Protein AF-A0A1W9QJA3-F1 (afdb_monomer)

pLDDT: mean 80.57, std 12.19, range [35.53, 89.81]

Mean predicted aligned error: 6.23 Å

Nearest PDB structures (foldseek):
  2fvf-assembly1_A  TM=8.365E-01  e=4.710E-03  Spinacia oleracea
  2xz1-assembly1_D  TM=8.326E-01  e=4.703E-02  Spinacia oleracea
  2md9-assembly1_A  TM=8.297E-01  e=9.322E-02  Brevibacillus parabrevis
  2l22-assembly1_A  TM=7.612E-01  e=6.831E-02  Pseudomonas fluorescens
  8sms-assembly1_C  TM=8.191E-01  e=1.272E-01  Atlantibacter hermannii NBRC 105704

Secondary structure (DSSP, 8-state):
-------HHHHHHHHHHHHTT--SPPPTTSBTTTTT--HHHHHHHHHHHHHHHT--GGGS---TT-BHHHHHHHHHHHH---

Structure (mmCIF, N/CA/C/O backbone):
data_AF-A0A1W9QJA3-F1
#
_entry.id   AF-A0A1W9QJA3-F1
#
loop_
_atom_site.group_PDB
_atom_site.id
_atom_site.type_symbol
_atom_site.label_atom_id
_atom_site.label_alt_id
_atom_site.label_comp_id
_atom_site.label_asym_id
_atom_site.label_entity_id
_atom_site.label_seq_id
_atom_site.pdbx_PDB_ins_code
_atom_site.Cartn_x
_atom_site.Cartn_y
_atom_site.Cartn_z
_atom_site.occupancy
_atom_site.B_iso_or_equiv
_atom_site.auth_seq_id
_atom_site.auth_comp_id
_atom_site.auth_asym_id
_atom_site.auth_atom_id
_atom_site.pdbx_PDB_model_num
ATOM 1 N N . MET A 1 1 ? -29.731 -3.945 -4.596 1.00 35.53 1 MET A N 1
ATOM 2 C CA . MET A 1 1 ? -28.473 -3.900 -5.366 1.00 35.53 1 MET A CA 1
ATOM 3 C C . MET A 1 1 ? -27.434 -4.442 -4.415 1.00 35.53 1 MET A C 1
ATOM 5 O O . MET A 1 1 ? -27.296 -3.873 -3.346 1.00 35.53 1 MET A O 1
ATOM 9 N N . VAL A 1 2 ? -26.889 -5.627 -4.681 1.00 39.81 2 VAL A N 1
ATOM 10 C CA . VAL A 1 2 ? -25.887 -6.215 -3.785 1.00 39.81 2 VAL A CA 1
ATOM 11 C C . VAL A 1 2 ? -24.609 -5.441 -4.077 1.00 39.81 2 VAL A C 1
ATOM 13 O O . VAL A 1 2 ? -24.031 -5.627 -5.144 1.00 39.81 2 VAL A O 1
ATOM 16 N N . GLU A 1 3 ? -24.264 -4.481 -3.221 1.00 40.66 3 GLU A N 1
ATOM 17 C CA . GLU A 1 3 ? -22.933 -3.878 -3.223 1.00 40.66 3 GLU A CA 1
ATOM 18 C C . GLU A 1 3 ? -21.961 -5.041 -3.047 1.00 40.66 3 GLU A C 1
ATOM 20 O O . GLU A 1 3 ? -21.925 -5.686 -2.000 1.00 40.66 3 GLU A O 1
ATOM 25 N N . ALA A 1 4 ? -21.289 -5.416 -4.135 1.00 45.44 4 ALA A N 1
ATOM 26 C CA . ALA A 1 4 ? -20.201 -6.365 -4.062 1.00 45.44 4 ALA A CA 1
ATOM 27 C C . ALA A 1 4 ? -19.176 -5.719 -3.134 1.00 45.44 4 ALA A C 1
ATOM 29 O O . ALA A 1 4 ? -18.583 -4.707 -3.499 1.00 45.44 4 ALA A O 1
ATOM 30 N N . ILE A 1 5 ? -19.053 -6.251 -1.919 1.00 49.69 5 ILE A N 1
ATOM 31 C CA . ILE A 1 5 ? -17.993 -5.880 -0.991 1.00 49.69 5 ILE A CA 1
ATOM 32 C C . ILE A 1 5 ? -16.710 -6.224 -1.743 1.00 49.69 5 ILE A C 1
ATOM 34 O O . ILE A 1 5 ? -16.376 -7.403 -1.879 1.00 49.69 5 ILE A O 1
ATOM 38 N N . LYS A 1 6 ? -16.067 -5.222 -2.348 1.00 60.59 6 LYS A N 1
ATOM 39 C CA . LYS A 1 6 ? -14.739 -5.421 -2.913 1.00 60.59 6 LYS A CA 1
ATOM 40 C C . LYS A 1 6 ? -13.843 -5.816 -1.737 1.00 60.59 6 LYS A C 1
ATOM 42 O O . LYS A 1 6 ? -13.930 -5.177 -0.687 1.00 60.59 6 LYS A O 1
ATOM 47 N N . PRO A 1 7 ? -13.064 -6.901 -1.845 1.00 75.81 7 PRO A N 1
ATOM 48 C CA . PRO A 1 7 ? -12.112 -7.229 -0.800 1.00 75.81 7 PRO A CA 1
ATOM 49 C C . PRO A 1 7 ? -11.110 -6.073 -0.689 1.00 75.81 7 PRO A C 1
ATOM 51 O O . PRO A 1 7 ? -10.707 -5.516 -1.708 1.00 75.81 7 PRO A O 1
ATOM 54 N N . LEU A 1 8 ? -10.721 -5.711 0.538 1.00 81.88 8 LEU A N 1
ATOM 55 C CA . LEU A 1 8 ? -9.758 -4.636 0.815 1.00 81.88 8 LEU A CA 1
ATOM 56 C C . LEU A 1 8 ? -8.499 -4.762 -0.058 1.00 81.88 8 LEU A C 1
ATOM 58 O O . LEU A 1 8 ? -7.974 -3.770 -0.550 1.00 81.88 8 LEU A O 1
ATOM 62 N N . GLU A 1 9 ? -8.059 -5.998 -0.293 1.00 82.44 9 GLU A N 1
ATOM 63 C CA . GLU A 1 9 ? -6.937 -6.318 -1.172 1.00 82.44 9 GLU A CA 1
ATOM 64 C C . GLU A 1 9 ? -7.115 -5.795 -2.604 1.00 82.44 9 GLU A C 1
ATOM 66 O O . GLU A 1 9 ? -6.169 -5.236 -3.155 1.00 82.44 9 GLU A O 1
ATOM 71 N N . ASP A 1 10 ? -8.306 -5.925 -3.202 1.00 83.75 10 ASP A N 1
ATOM 72 C CA . ASP A 1 10 ? -8.585 -5.383 -4.538 1.00 83.75 10 ASP A CA 1
ATOM 73 C C . ASP A 1 10 ? -8.511 -3.851 -4.520 1.00 83.75 10 ASP A C 1
ATOM 75 O O . ASP A 1 10 ? -7.923 -3.263 -5.423 1.00 83.75 10 ASP A O 1
ATOM 79 N N . GLU A 1 11 ? -9.035 -3.193 -3.479 1.00 86.50 11 GLU A N 1
ATOM 80 C CA . GLU A 1 11 ? -8.984 -1.728 -3.377 1.00 86.50 11 GLU A CA 1
ATOM 81 C C . GLU A 1 11 ? -7.554 -1.204 -3.214 1.00 86.50 11 GLU A C 1
ATOM 83 O O . GLU A 1 11 ? -7.166 -0.247 -3.885 1.00 86.50 11 GLU A O 1
ATOM 88 N N . VAL A 1 12 ? -6.748 -1.848 -2.366 1.00 87.00 12 VAL A N 1
ATOM 89 C CA . VAL A 1 12 ? -5.334 -1.496 -2.177 1.00 87.00 12 VAL A CA 1
ATOM 90 C C . VAL A 1 12 ? -4.554 -1.722 -3.472 1.00 87.00 12 VAL A C 1
ATOM 92 O O . VAL A 1 12 ? -3.804 -0.841 -3.896 1.00 87.00 12 VAL A O 1
ATOM 95 N N . CYS A 1 13 ? -4.763 -2.856 -4.148 1.00 86.94 13 CYS A N 1
ATOM 96 C CA . CYS A 1 13 ? -4.121 -3.144 -5.431 1.00 86.94 13 CYS A CA 1
ATOM 97 C C . CYS A 1 13 ? -4.532 -2.140 -6.518 1.00 86.94 13 CYS A C 1
ATOM 99 O O . CYS A 1 13 ? -3.672 -1.649 -7.250 1.00 86.94 13 CYS A O 1
ATOM 101 N N . GLU A 1 14 ? -5.820 -1.795 -6.620 1.00 8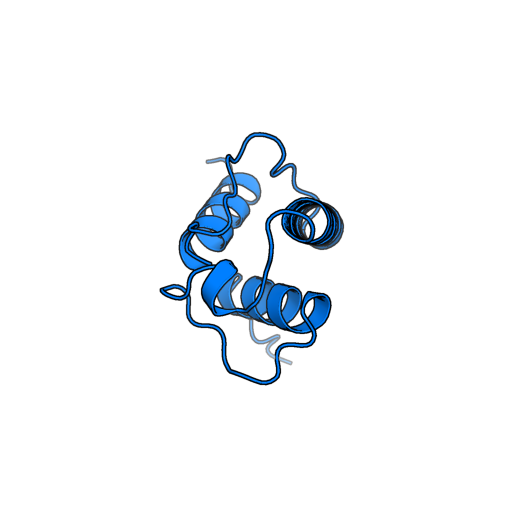6.88 14 GLU A N 1
ATOM 102 C CA . GLU A 1 14 ? -6.313 -0.779 -7.558 1.00 86.88 14 GLU A CA 1
ATOM 103 C C . GLU A 1 14 ? -5.706 0.598 -7.264 1.00 86.88 14 GLU A C 1
ATOM 105 O O . GLU A 1 14 ? -5.329 1.311 -8.199 1.00 86.88 14 GLU A O 1
ATOM 110 N N . LEU A 1 15 ? -5.565 0.973 -5.987 1.00 88.19 15 LEU A N 1
ATOM 111 C CA . LEU A 1 15 ? -4.958 2.245 -5.610 1.00 88.19 15 LEU A CA 1
ATOM 112 C C . LEU A 1 15 ? -3.473 2.277 -5.976 1.00 88.19 15 LEU A C 1
ATOM 114 O O . LEU A 1 15 ? -3.041 3.206 -6.653 1.00 88.19 15 LEU A O 1
ATOM 118 N N . ILE A 1 16 ? -2.706 1.243 -5.621 1.00 86.56 16 ILE A N 1
ATOM 119 C CA . ILE A 1 16 ? -1.284 1.145 -5.984 1.00 86.56 16 ILE A CA 1
ATOM 120 C C . ILE A 1 16 ? -1.125 1.216 -7.505 1.00 86.56 16 ILE A C 1
ATOM 122 O O . ILE A 1 16 ? -0.307 1.989 -8.008 1.00 86.56 16 ILE A O 1
ATOM 126 N N . ALA A 1 17 ? -1.947 0.471 -8.249 1.00 87.50 17 ALA A N 1
ATOM 127 C CA . ALA A 1 17 ? -1.909 0.488 -9.704 1.00 87.50 17 ALA A CA 1
ATOM 128 C C . ALA A 1 17 ? -2.212 1.881 -10.273 1.00 87.50 17 ALA A C 1
ATOM 130 O O . ALA A 1 17 ? -1.558 2.328 -11.216 1.00 87.50 17 ALA A O 1
ATOM 131 N N . ARG A 1 18 ? -3.163 2.604 -9.673 1.00 86.38 18 ARG A N 1
ATOM 132 C CA . ARG A 1 18 ? -3.525 3.963 -10.077 1.00 86.38 18 ARG A CA 1
ATOM 133 C C . ARG A 1 18 ? -2.411 4.970 -9.803 1.00 86.38 18 ARG A C 1
ATOM 135 O O . ARG A 1 18 ? -2.101 5.755 -10.696 1.00 86.38 18 ARG A O 1
ATOM 142 N N . VAL A 1 19 ? -1.824 4.952 -8.607 1.00 84.25 19 VAL A N 1
ATOM 143 C CA . VAL A 1 19 ? -0.761 5.891 -8.211 1.00 84.25 19 VAL A CA 1
ATOM 144 C C . VAL A 1 19 ? 0.497 5.657 -9.056 1.00 84.25 19 VAL A C 1
ATOM 146 O O . VAL A 1 19 ? 1.146 6.610 -9.478 1.00 84.25 19 VAL A O 1
ATOM 149 N N . MET A 1 20 ? 0.808 4.398 -9.379 1.00 81.81 20 MET A N 1
ATOM 150 C CA . MET A 1 20 ? 1.993 4.034 -10.168 1.00 81.81 20 MET A CA 1
ATOM 151 C C . MET A 1 20 ? 1.768 4.030 -11.684 1.00 81.81 20 MET A C 1
ATOM 15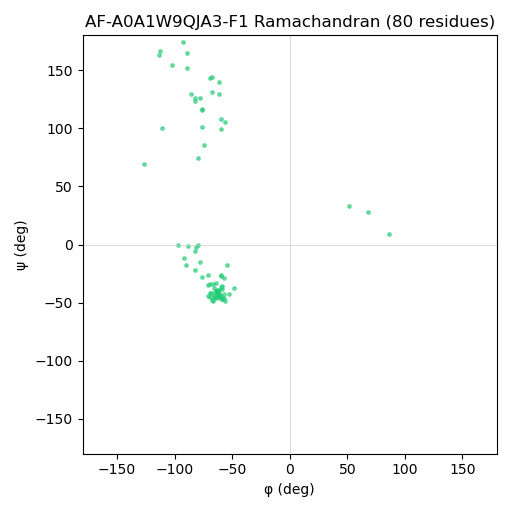3 O O . MET A 1 20 ? 2.695 3.731 -12.435 1.00 81.81 20 MET A O 1
ATOM 157 N N . HIS A 1 21 ? 0.551 4.319 -12.162 1.00 81.25 21 HIS A N 1
ATOM 158 C CA . HIS A 1 21 ? 0.168 4.112 -13.565 1.00 81.25 21 HIS A CA 1
ATOM 159 C C . HIS A 1 21 ? 0.483 2.686 -14.071 1.00 81.25 21 HIS A C 1
ATOM 161 O O . HIS A 1 21 ? 0.826 2.474 -15.238 1.00 81.25 21 HIS A O 1
ATOM 167 N N . TYR A 1 22 ? 0.380 1.695 -13.186 1.00 81.12 22 TYR A N 1
ATOM 168 C CA . TYR A 1 22 ? 0.637 0.300 -13.505 1.00 81.12 22 TYR A CA 1
ATOM 169 C C . TYR A 1 22 ? -0.567 -0.293 -14.244 1.00 81.12 22 TYR A C 1
ATOM 171 O O . TYR A 1 22 ? -1.703 -0.224 -13.783 1.00 81.12 22 TYR A O 1
ATOM 179 N N . HIS A 1 23 ? -0.321 -0.882 -15.415 1.00 71.44 23 HIS A N 1
ATOM 180 C CA . HIS A 1 23 ? -1.368 -1.433 -16.285 1.00 71.44 23 HIS A CA 1
ATOM 181 C C . HIS A 1 23 ? -1.583 -2.949 -16.119 1.00 71.44 23 HIS A C 1
ATOM 183 O O . HIS A 1 23 ? -2.411 -3.529 -16.824 1.00 71.44 23 HIS A O 1
ATOM 189 N N . GLY A 1 24 ? -0.820 -3.604 -15.240 1.00 77.00 24 GLY A N 1
ATOM 190 C CA . GLY A 1 24 ? -0.949 -5.031 -14.946 1.00 77.00 24 GLY A CA 1
ATOM 191 C C . GLY A 1 24 ? -1.868 -5.314 -13.757 1.00 77.00 24 GLY A C 1
ATOM 192 O O . GLY A 1 24 ? -2.315 -4.405 -13.060 1.00 77.00 24 GLY A O 1
ATOM 193 N N . ARG A 1 25 ? -2.131 -6.601 -13.512 1.00 81.12 25 ARG A N 1
ATOM 194 C CA . ARG A 1 25 ? -2.778 -7.052 -12.277 1.00 81.12 25 ARG A CA 1
ATOM 195 C C . ARG A 1 25 ? -1.709 -7.155 -11.194 1.00 81.12 25 ARG A C 1
ATOM 197 O O . ARG A 1 25 ? -0.728 -7.855 -11.410 1.00 81.12 25 ARG A O 1
ATOM 204 N N . ILE A 1 26 ? -1.909 -6.456 -10.083 1.00 85.25 26 ILE A N 1
ATOM 205 C CA . ILE A 1 26 ? -1.059 -6.568 -8.896 1.00 85.25 26 ILE A CA 1
ATOM 206 C C . ILE A 1 26 ? -1.591 -7.727 -8.058 1.00 85.25 26 ILE A C 1
ATOM 208 O O . ILE A 1 26 ? -2.794 -7.801 -7.799 1.00 85.25 26 ILE A O 1
ATOM 212 N N . GLU A 1 27 ? -0.713 -8.643 -7.671 1.00 84.94 27 GLU A N 1
ATOM 213 C CA . GLU A 1 27 ? -1.025 -9.726 -6.747 1.00 84.94 27 GLU A CA 1
ATOM 214 C C . GLU A 1 27 ? -0.470 -9.408 -5.352 1.00 84.94 27 GLU A C 1
ATOM 216 O O . GLU A 1 27 ? 0.522 -8.700 -5.197 1.00 84.94 27 GLU A O 1
ATOM 221 N N . ALA A 1 28 ? -1.071 -9.968 -4.302 1.00 82.94 28 ALA A N 1
ATOM 222 C CA . ALA A 1 28 ? -0.615 -9.756 -2.925 1.00 82.94 28 ALA A CA 1
ATOM 223 C C . ALA A 1 28 ? 0.841 -10.219 -2.688 1.00 82.94 28 ALA A C 1
ATOM 225 O O . ALA A 1 28 ? 1.532 -9.705 -1.808 1.00 82.94 28 ALA A O 1
ATOM 226 N N . SER A 1 29 ? 1.320 -11.186 -3.477 1.00 86.00 29 SER A N 1
ATOM 227 C CA . SER A 1 29 ? 2.709 -11.653 -3.449 1.00 86.00 29 SER A CA 1
ATOM 228 C C . SER A 1 29 ? 3.690 -10.726 -4.166 1.00 86.00 29 SER A C 1
ATOM 230 O O . SER A 1 29 ? 4.898 -10.883 -3.976 1.00 86.00 29 SER A O 1
ATOM 232 N N . ASP A 1 30 ? 3.208 -9.793 -4.991 1.00 87.31 30 ASP A N 1
ATOM 233 C CA . ASP A 1 30 ? 4.076 -8.835 -5.662 1.00 87.31 30 ASP A CA 1
ATOM 234 C C . ASP A 1 30 ? 4.661 -7.852 -4.657 1.00 87.31 30 ASP A C 1
ATOM 236 O O . ASP A 1 30 ? 4.021 -7.422 -3.696 1.00 87.31 30 ASP A O 1
ATOM 240 N N . THR A 1 31 ? 5.910 -7.481 -4.897 1.00 89.06 31 THR A N 1
ATOM 241 C CA . THR A 1 31 ? 6.584 -6.434 -4.132 1.00 89.06 31 THR A CA 1
ATOM 242 C C . THR A 1 31 ? 6.339 -5.079 -4.777 1.00 89.06 31 THR A C 1
ATOM 244 O O . THR A 1 31 ? 6.189 -4.977 -5.999 1.00 89.06 31 THR A O 1
ATOM 247 N N . LEU A 1 32 ? 6.355 -4.018 -3.969 1.00 87.31 32 LEU A N 1
ATOM 248 C CA . LEU A 1 32 ? 6.206 -2.647 -4.462 1.00 87.31 32 LEU A CA 1
ATOM 249 C C . LEU A 1 32 ? 7.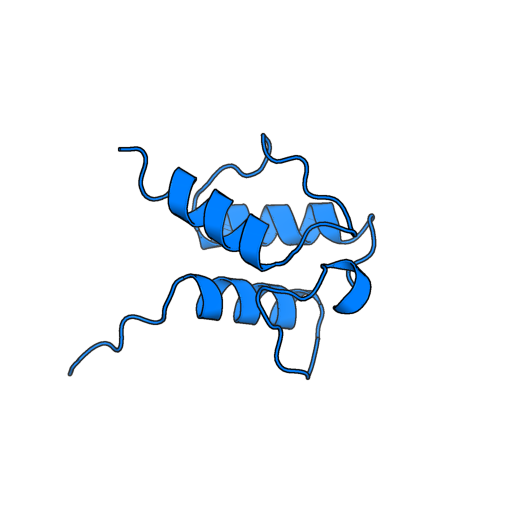210 -2.329 -5.586 1.00 87.31 32 LEU A C 1
ATOM 251 O O . LEU A 1 32 ? 6.834 -1.796 -6.629 1.00 87.31 32 LEU A O 1
ATOM 255 N N . ILE A 1 33 ? 8.465 -2.752 -5.437 1.00 87.81 33 ILE A N 1
ATOM 256 C CA . ILE A 1 33 ? 9.509 -2.571 -6.450 1.00 87.81 33 ILE A CA 1
ATOM 257 C C . ILE A 1 33 ? 9.215 -3.324 -7.755 1.00 87.81 33 ILE A C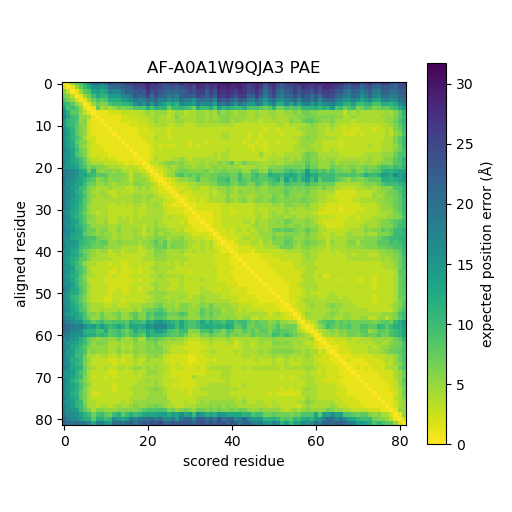 1
ATOM 259 O O . ILE A 1 33 ? 9.526 -2.817 -8.831 1.00 87.81 33 ILE A O 1
ATOM 263 N N . SER A 1 34 ? 8.566 -4.493 -7.692 1.00 86.06 34 SER A N 1
ATOM 264 C CA . SER A 1 34 ? 8.140 -5.236 -8.892 1.00 86.06 34 SER A CA 1
ATOM 265 C C . SER A 1 34 ? 6.983 -4.543 -9.614 1.00 86.06 34 SER A C 1
ATOM 267 O O . SER A 1 34 ? 6.867 -4.641 -10.834 1.00 86.06 34 SER A O 1
ATOM 269 N N . CYS A 1 35 ? 6.186 -3.769 -8.876 1.00 81.56 35 CYS A N 1
ATOM 270 C CA . CYS A 1 35 ? 5.153 -2.891 -9.423 1.00 81.56 35 CYS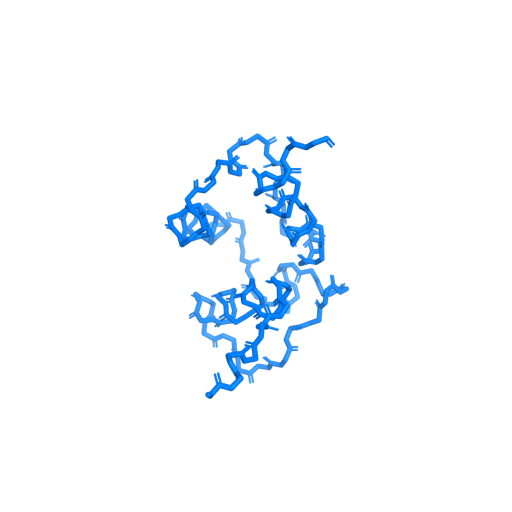 A CA 1
ATOM 271 C C . CYS A 1 35 ? 5.719 -1.563 -9.965 1.00 81.56 35 CYS A C 1
ATOM 273 O O . CYS A 1 35 ? 4.964 -0.738 -10.474 1.00 81.56 35 CYS A O 1
ATOM 275 N N . GLY A 1 36 ? 7.039 -1.348 -9.874 1.00 82.94 36 GLY A N 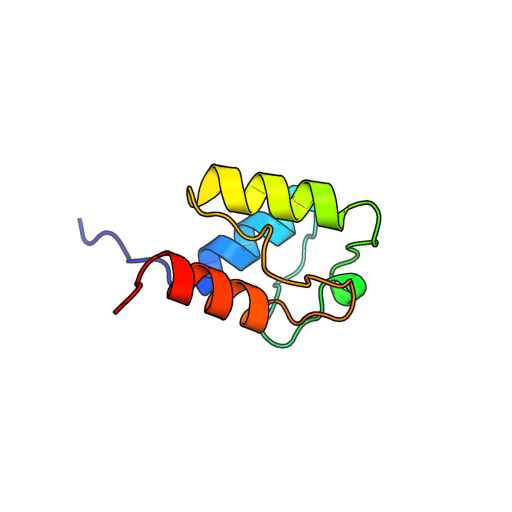1
ATOM 276 C CA . GLY A 1 36 ? 7.711 -0.126 -10.323 1.00 82.94 36 GLY A CA 1
ATOM 277 C C . GLY A 1 36 ? 7.754 0.998 -9.285 1.00 82.94 36 GLY A C 1
ATOM 278 O O . GLY A 1 36 ? 8.176 2.103 -9.617 1.00 82.94 36 GLY A O 1
ATOM 279 N N . VAL A 1 37 ? 7.359 0.731 -8.039 1.00 84.06 37 VAL A N 1
ATOM 280 C CA . VAL A 1 37 ? 7.390 1.711 -6.947 1.00 84.06 37 VAL A CA 1
ATOM 281 C C . VAL A 1 37 ? 8.835 1.871 -6.476 1.00 84.06 37 VAL A C 1
ATOM 283 O O . VAL A 1 37 ? 9.444 0.931 -5.953 1.00 84.06 37 VAL A O 1
ATOM 286 N N . SER A 1 38 ? 9.399 3.067 -6.635 1.00 83.31 38 SER A N 1
ATOM 287 C CA . SER A 1 38 ? 10.717 3.381 -6.078 1.00 83.31 38 SER A CA 1
ATOM 288 C C . SER A 1 38 ?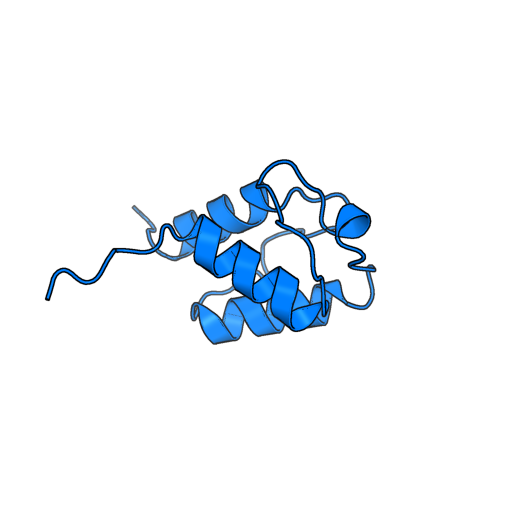 10.587 3.925 -4.659 1.00 83.31 38 SER A C 1
ATOM 290 O O . SER A 1 38 ? 9.524 4.361 -4.229 1.00 83.31 38 SER A O 1
ATOM 292 N N . SER A 1 39 ? 11.691 3.968 -3.915 1.00 80.75 39 SER A N 1
ATOM 293 C CA . SER A 1 39 ? 11.709 4.509 -2.548 1.00 80.75 39 SER A CA 1
ATOM 294 C C . SER A 1 39 ? 11.214 5.958 -2.440 1.00 80.75 39 SER A C 1
ATOM 296 O O . SER A 1 39 ? 10.666 6.333 -1.408 1.00 80.75 39 SER A O 1
ATOM 298 N N . ALA A 1 40 ? 11.370 6.760 -3.498 1.00 82.12 40 ALA A N 1
ATOM 299 C CA . ALA A 1 40 ? 10.820 8.114 -3.572 1.00 82.12 40 ALA A CA 1
ATOM 300 C C . ALA A 1 40 ? 9.284 8.123 -3.679 1.00 82.12 40 ALA A C 1
ATOM 302 O O . ALA A 1 40 ? 8.635 9.004 -3.119 1.00 82.12 40 ALA A O 1
ATOM 303 N N . ASP A 1 41 ? 8.717 7.126 -4.356 1.00 85.06 41 ASP A N 1
ATOM 304 C CA . ASP A 1 41 ? 7.281 7.000 -4.594 1.00 85.06 41 ASP A CA 1
ATOM 305 C C . ASP A 1 41 ? 6.554 6.371 -3.403 1.00 85.06 41 ASP A C 1
ATOM 307 O O . ASP A 1 41 ? 5.362 6.597 -3.2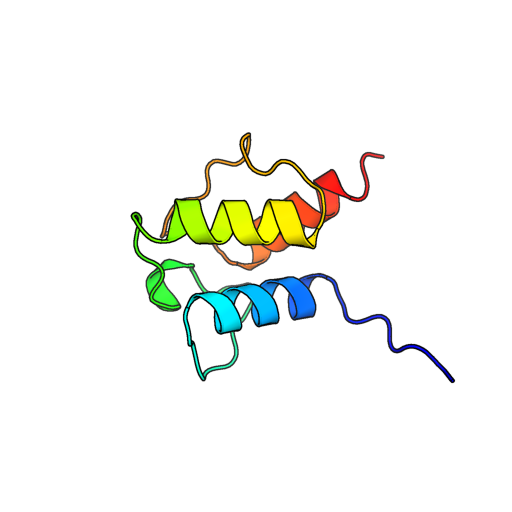32 1.00 85.06 41 ASP A O 1
ATOM 311 N N . ILE A 1 42 ? 7.264 5.630 -2.541 1.00 86.56 42 ILE A N 1
ATOM 312 C CA . ILE A 1 42 ? 6.683 5.016 -1.337 1.00 86.56 42 ILE A CA 1
ATOM 313 C C . ILE A 1 42 ? 6.015 6.060 -0.459 1.00 86.56 42 ILE A C 1
ATOM 315 O O . ILE A 1 42 ? 4.876 5.863 -0.065 1.00 86.56 42 ILE A O 1
ATOM 319 N N . ALA A 1 43 ? 6.682 7.176 -0.170 1.00 84.69 43 ALA A N 1
ATOM 320 C CA . ALA A 1 43 ? 6.098 8.207 0.685 1.00 84.69 43 ALA A CA 1
ATOM 321 C C . ALA A 1 43 ? 4.792 8.767 0.095 1.00 84.69 43 ALA A C 1
ATOM 323 O O . ALA A 1 43 ? 3.847 9.035 0.833 1.00 84.69 43 ALA A O 1
ATOM 324 N N . LEU A 1 44 ? 4.730 8.904 -1.233 1.00 87.81 44 LEU A N 1
ATOM 325 C CA . LEU A 1 44 ? 3.532 9.353 -1.934 1.00 87.81 44 LEU A CA 1
ATOM 326 C C . LEU A 1 44 ? 2.436 8.280 -1.900 1.00 87.81 44 LEU A C 1
ATOM 328 O O . LEU A 1 44 ? 1.297 8.592 -1.579 1.00 87.81 44 LEU A O 1
ATOM 332 N N . LEU A 1 45 ? 2.790 7.017 -2.142 1.00 87.50 45 LEU A N 1
ATOM 333 C CA . LEU A 1 45 ? 1.866 5.890 -2.068 1.00 87.50 45 LEU A CA 1
ATOM 334 C C . LEU A 1 45 ? 1.279 5.715 -0.664 1.00 87.50 45 LEU A C 1
ATOM 336 O O . LEU A 1 45 ? 0.077 5.518 -0.526 1.00 87.50 45 LEU A O 1
ATOM 340 N N . VAL A 1 46 ? 2.117 5.790 0.372 1.00 87.12 46 VAL A N 1
ATOM 341 C CA . VAL A 1 46 ? 1.679 5.703 1.767 1.00 87.12 46 VAL A CA 1
ATOM 342 C C . VAL A 1 46 ? 0.700 6.825 2.076 1.00 87.12 46 VAL A C 1
ATOM 344 O O . VAL A 1 46 ? -0.363 6.543 2.609 1.00 87.12 46 VAL A O 1
ATOM 347 N N . ASN A 1 47 ? 1.005 8.061 1.682 1.00 88.31 47 ASN A N 1
ATOM 348 C CA . ASN A 1 47 ? 0.111 9.191 1.915 1.00 88.31 47 ASN A CA 1
ATOM 349 C C . ASN A 1 47 ? -1.244 9.018 1.199 1.00 88.31 47 ASN A C 1
ATOM 351 O O . ASN A 1 47 ? -2.287 9.249 1.798 1.00 88.31 47 ASN A O 1
ATOM 355 N N . GLU A 1 48 ? -1.249 8.538 -0.050 1.00 89.81 48 GLU A N 1
ATOM 356 C CA . GLU A 1 48 ? -2.490 8.244 -0.785 1.00 89.81 48 GLU A CA 1
ATOM 357 C C . GLU A 1 48 ? -3.303 7.119 -0.121 1.00 89.81 48 GLU A C 1
ATOM 359 O O . GLU A 1 48 ? -4.526 7.208 -0.036 1.00 89.81 48 GLU A O 1
ATOM 364 N N . LEU A 1 49 ? -2.642 6.067 0.379 1.00 88.06 49 LEU A N 1
ATOM 365 C CA . LEU A 1 49 ? -3.295 4.980 1.118 1.00 88.06 49 LEU A CA 1
ATOM 366 C C . LEU A 1 49 ? -3.871 5.476 2.453 1.00 88.06 49 LEU A C 1
ATOM 368 O O . LEU A 1 49 ? -5.010 5.155 2.787 1.00 88.06 49 LEU A O 1
ATOM 372 N N . GLU A 1 50 ? -3.105 6.266 3.208 1.00 89.44 50 GLU A N 1
ATOM 373 C CA . GLU A 1 50 ? -3.548 6.883 4.462 1.00 89.44 50 GLU A CA 1
ATOM 374 C C . GLU A 1 50 ? -4.756 7.805 4.226 1.00 89.44 50 GLU A C 1
ATOM 376 O O . GLU A 1 50 ? -5.736 7.727 4.967 1.00 89.44 50 GLU A O 1
ATOM 381 N N . GLU A 1 51 ? -4.733 8.626 3.171 1.00 89.50 51 GLU A N 1
ATOM 382 C CA . GLU A 1 51 ? -5.833 9.531 2.816 1.00 89.50 51 GLU A CA 1
ATOM 383 C C . GLU A 1 51 ? -7.081 8.770 2.338 1.00 89.50 51 GLU A C 1
ATOM 385 O O . GLU A 1 51 ? -8.195 9.102 2.748 1.00 89.50 51 GLU A O 1
ATOM 390 N N . TYR A 1 52 ? -6.912 7.724 1.520 1.00 88.44 52 TYR A N 1
ATOM 391 C CA . TYR A 1 52 ? -8.024 6.933 0.982 1.00 88.44 52 TYR A CA 1
ATOM 392 C C . TYR A 1 52 ? -8.724 6.096 2.061 1.00 88.44 52 TYR A C 1
ATOM 394 O O . TYR A 1 52 ? -9.953 6.071 2.125 1.00 88.44 52 TYR A O 1
ATOM 402 N N . PHE A 1 53 ? -7.955 5.421 2.920 1.00 84.81 53 PHE A N 1
ATOM 403 C CA . PHE A 1 53 ? -8.498 4.541 3.960 1.00 84.81 53 PHE A CA 1
ATOM 404 C C . PHE A 1 53 ? -8.720 5.246 5.306 1.00 84.81 53 PHE A C 1
ATOM 406 O O . PHE A 1 53 ? -9.371 4.688 6.188 1.00 84.81 53 PHE A O 1
ATOM 413 N N . GLY A 1 54 ? -8.207 6.466 5.485 1.00 86.19 54 GLY A N 1
ATOM 414 C CA . GLY A 1 54 ? -8.312 7.216 6.738 1.00 86.19 54 GLY A CA 1
ATOM 415 C C . GLY A 1 54 ? -7.512 6.600 7.891 1.00 86.19 54 GLY A C 1
ATOM 416 O O . GLY A 1 54 ? -7.896 6.753 9.051 1.00 86.19 54 GLY A O 1
ATOM 417 N N . VAL A 1 55 ? -6.428 5.880 7.584 1.00 86.75 55 VAL A N 1
ATOM 418 C CA . VAL A 1 55 ? -5.563 5.194 8.561 1.00 86.75 55 VAL A CA 1
ATOM 419 C C . VAL A 1 55 ? -4.178 5.833 8.622 1.00 86.75 55 VAL A C 1
ATOM 421 O O . VAL A 1 55 ? -3.814 6.607 7.746 1.00 86.75 55 VAL A O 1
ATOM 424 N N . SER A 1 56 ? -3.387 5.505 9.649 1.00 84.19 56 SER A N 1
ATOM 425 C CA . SER A 1 56 ? -1.986 5.937 9.745 1.00 84.19 56 SER A CA 1
ATOM 426 C C . SER A 1 56 ? -1.025 4.759 9.590 1.00 84.19 56 SER A C 1
ATOM 428 O O . SER A 1 56 ? -0.756 4.030 10.542 1.00 84.19 56 SER A O 1
ATOM 430 N N . LEU A 1 57 ? -0.476 4.620 8.388 1.00 80.38 57 LEU A N 1
ATOM 431 C CA . LEU A 1 57 ? 0.594 3.697 8.006 1.00 80.38 57 LEU A CA 1
ATOM 432 C C . LEU A 1 57 ? 1.988 4.223 8.375 1.00 80.38 57 LEU A C 1
ATOM 434 O O . LEU A 1 57 ? 2.975 3.519 8.200 1.00 80.38 57 LEU A O 1
ATOM 438 N N . SER A 1 58 ? 2.089 5.430 8.936 1.00 68.69 58 SER A N 1
ATOM 439 C CA . SER A 1 58 ? 3.341 6.035 9.421 1.00 68.69 58 SER A CA 1
ATOM 440 C C . SER A 1 58 ? 4.136 5.174 10.425 1.00 68.69 58 SER A C 1
ATOM 442 O O . SER A 1 58 ? 5.315 5.433 10.660 1.00 68.69 58 SER A O 1
ATOM 444 N N . GLN A 1 59 ? 3.512 4.166 11.044 1.00 66.25 59 GLN A N 1
ATOM 445 C CA . GLN A 1 59 ? 4.182 3.205 11.935 1.00 66.25 59 GLN A CA 1
ATOM 446 C C . GLN A 1 59 ? 4.708 1.965 11.194 1.00 66.25 59 GLN A C 1
ATOM 448 O O . GLN A 1 59 ? 5.579 1.258 11.706 1.00 66.25 59 GLN A O 1
ATOM 453 N N . CYS A 1 60 ? 4.209 1.715 9.986 1.00 71.38 60 CYS A N 1
ATOM 454 C CA . CYS A 1 60 ? 4.582 0.589 9.149 1.00 71.38 60 CYS A CA 1
ATOM 455 C C . CYS A 1 60 ? 5.880 0.923 8.410 1.00 71.38 60 CYS A C 1
ATOM 457 O O . CYS A 1 60 ? 5.996 1.932 7.715 1.00 71.38 60 CYS A O 1
ATOM 459 N N . SER A 1 61 ? 6.879 0.051 8.530 1.00 75.56 61 SER A N 1
ATOM 460 C CA . SER A 1 61 ? 8.117 0.174 7.753 1.00 75.56 61 SER A CA 1
ATOM 461 C C . SER A 1 61 ? 7.886 -0.355 6.337 1.00 75.56 61 SER A C 1
ATOM 463 O O . SER A 1 61 ? 8.302 -1.464 6.007 1.00 75.56 61 SER A O 1
ATOM 465 N N . ILE A 1 62 ? 7.176 0.424 5.516 1.00 83.31 62 ILE A N 1
ATOM 466 C CA . ILE A 1 62 ? 6.945 0.100 4.106 1.00 83.31 62 ILE A CA 1
ATOM 467 C C . ILE A 1 62 ? 8.224 0.403 3.325 1.00 83.31 62 ILE A C 1
ATOM 469 O O . ILE A 1 62 ? 8.684 1.542 3.239 1.00 83.31 62 ILE A O 1
ATOM 473 N N . LEU A 1 63 ? 8.813 -0.651 2.774 1.00 86.50 63 LEU A N 1
ATOM 474 C CA . LEU A 1 63 ? 10.024 -0.633 1.967 1.00 86.50 63 LEU A CA 1
ATOM 475 C C . LEU A 1 63 ? 9.682 -1.046 0.528 1.00 86.50 63 LEU A C 1
ATOM 477 O O . LEU A 1 63 ? 8.646 -1.666 0.298 1.00 86.50 63 LEU A O 1
ATOM 481 N N . PRO A 1 64 ? 10.550 -0.771 -0.462 1.00 84.56 64 PRO A N 1
ATOM 482 C CA . PRO A 1 64 ? 10.293 -1.189 -1.845 1.00 84.56 64 PRO A CA 1
ATOM 483 C C . PRO A 1 64 ? 10.148 -2.712 -1.977 1.00 84.56 64 PRO A C 1
ATOM 485 O O . PRO A 1 64 ? 9.467 -3.218 -2.861 1.00 84.56 64 PRO A O 1
ATOM 488 N N . GLU A 1 65 ? 10.781 -3.452 -1.074 1.00 88.00 65 GLU A N 1
ATOM 489 C CA . GLU A 1 65 ? 10.748 -4.913 -1.013 1.00 88.00 65 GLU A CA 1
ATOM 490 C C . GLU A 1 65 ? 9.499 -5.449 -0.294 1.00 88.00 65 GLU A C 1
ATOM 492 O O . GLU A 1 65 ? 9.286 -6.659 -0.256 1.00 88.00 65 GLU A O 1
ATOM 497 N N . THR A 1 66 ? 8.672 -4.572 0.286 1.00 87.88 66 THR A N 1
ATOM 498 C CA . THR A 1 66 ? 7.462 -4.968 1.005 1.00 87.88 66 THR A CA 1
ATOM 499 C C . THR A 1 66 ? 6.440 -5.561 0.026 1.00 87.88 66 THR A C 1
ATOM 501 O O . THR A 1 66 ? 6.172 -4.952 -1.018 1.00 87.88 66 THR A O 1
ATOM 504 N N . PRO A 1 67 ? 5.862 -6.737 0.339 1.00 89.81 67 PRO A N 1
ATOM 505 C CA . PRO A 1 67 ? 4.772 -7.312 -0.438 1.00 89.81 67 PRO A CA 1
ATOM 506 C C . PRO A 1 67 ? 3.508 -6.465 -0.314 1.00 89.81 67 PRO A C 1
ATOM 508 O O . PRO A 1 67 ? 3.190 -5.979 0.773 1.00 89.81 67 PRO A O 1
ATOM 511 N N . VAL A 1 68 ? 2.736 -6.362 -1.392 1.00 87.94 68 VAL A N 1
ATOM 512 C CA . VAL A 1 68 ? 1.445 -5.661 -1.388 1.00 87.94 68 VAL A CA 1
ATOM 513 C C . VAL A 1 68 ? 0.485 -6.280 -0.373 1.00 87.94 68 VAL A C 1
ATOM 515 O O . VAL A 1 68 ? -0.172 -5.553 0.365 1.00 87.94 68 VAL A O 1
ATOM 518 N N . GLY A 1 69 ? 0.489 -7.607 -0.236 1.00 86.81 69 GLY A N 1
ATOM 519 C CA . GLY A 1 69 ? -0.313 -8.315 0.761 1.00 86.81 69 GLY A CA 1
ATOM 520 C C . GLY A 1 69 ? -0.012 -7.887 2.196 1.00 86.81 69 GLY A C 1
ATOM 521 O O . GLY A 1 69 ? -0.932 -7.751 2.990 1.00 86.81 69 GLY A O 1
ATOM 522 N N . SER A 1 70 ? 1.249 -7.577 2.523 1.00 88.12 70 SER A N 1
ATOM 523 C CA . SER A 1 70 ? 1.594 -7.057 3.852 1.00 88.12 70 SER A CA 1
ATOM 524 C C . SER A 1 70 ? 1.000 -5.672 4.098 1.00 88.12 70 SER A C 1
ATOM 526 O O . SER A 1 70 ? 0.609 -5.372 5.217 1.00 88.12 70 SER A O 1
ATOM 528 N N . ILE A 1 71 ? 0.895 -4.835 3.065 1.00 87.56 71 ILE A N 1
ATOM 529 C CA . ILE A 1 71 ? 0.252 -3.518 3.165 1.00 87.56 71 ILE A CA 1
ATOM 530 C C . ILE A 1 71 ? -1.254 -3.691 3.370 1.00 87.56 71 ILE A C 1
ATOM 532 O O . ILE A 1 71 ? -1.834 -3.012 4.212 1.00 87.56 71 ILE A O 1
ATOM 536 N N . CYS A 1 72 ? -1.877 -4.626 2.648 1.00 86.75 72 CYS A N 1
ATOM 537 C CA . CYS A 1 72 ? -3.281 -4.978 2.843 1.00 86.75 72 CYS A CA 1
ATOM 538 C C . CYS A 1 72 ? -3.553 -5.447 4.278 1.00 86.75 72 CYS A C 1
ATOM 540 O O . CYS A 1 72 ? -4.495 -4.959 4.896 1.00 86.75 72 CYS A O 1
ATOM 542 N N . ASP A 1 73 ? -2.719 -6.341 4.819 1.00 86.19 73 ASP A N 1
ATOM 543 C CA . ASP A 1 73 ? -2.813 -6.818 6.206 1.00 86.19 73 ASP A CA 1
ATOM 544 C C . ASP A 1 73 ? -2.689 -5.666 7.214 1.00 86.19 73 ASP A C 1
ATOM 546 O O . ASP A 1 73 ? -3.499 -5.561 8.133 1.00 86.19 73 ASP A O 1
ATOM 550 N N . GLU A 1 74 ? -1.727 -4.757 7.026 1.00 87.19 74 GLU A N 1
ATOM 551 C CA . GLU A 1 74 ? -1.551 -3.598 7.911 1.00 87.19 74 GLU A CA 1
ATOM 552 C C . GLU A 1 74 ? -2.762 -2.660 7.861 1.00 87.19 74 GLU A C 1
ATOM 554 O O . GLU A 1 74 ? -3.282 -2.264 8.905 1.00 87.19 74 GLU A O 1
ATOM 559 N N . ILE A 1 75 ? -3.269 -2.344 6.666 1.00 86.25 75 ILE A N 1
ATOM 560 C CA . ILE A 1 75 ? -4.481 -1.530 6.512 1.00 86.25 75 ILE A CA 1
ATOM 561 C C . ILE A 1 75 ? -5.673 -2.239 7.163 1.00 86.25 75 ILE A C 1
ATOM 563 O O . ILE A 1 75 ? -6.444 -1.604 7.880 1.00 86.25 75 ILE A O 1
ATOM 567 N N . GLN A 1 76 ? -5.809 -3.555 6.984 1.00 85.69 76 GLN A N 1
ATOM 568 C CA . GLN A 1 76 ? -6.883 -4.335 7.594 1.00 85.69 76 GLN A CA 1
ATOM 569 C C . GLN A 1 76 ? -6.807 -4.315 9.124 1.00 85.69 76 GLN A C 1
ATOM 571 O O . GLN A 1 76 ? -7.827 -4.117 9.784 1.00 85.69 76 GLN A O 1
ATOM 576 N N . ASN A 1 77 ? -5.606 -4.473 9.685 1.00 84.88 77 ASN A N 1
ATOM 577 C CA . ASN A 1 77 ? -5.360 -4.396 11.124 1.00 84.88 77 ASN A CA 1
ATOM 578 C C . ASN A 1 77 ? -5.685 -3.003 11.680 1.00 84.88 77 ASN A C 1
ATOM 580 O O . ASN A 1 77 ? -6.269 -2.889 12.757 1.00 84.88 77 ASN A O 1
ATOM 584 N N . LEU A 1 78 ? -5.357 -1.940 10.941 1.00 83.81 78 LEU A N 1
ATOM 585 C CA . LEU A 1 78 ? -5.662 -0.561 11.330 1.00 83.81 78 LEU A CA 1
ATOM 586 C C . LEU A 1 78 ? -7.158 -0.234 11.233 1.00 83.81 78 LEU A C 1
ATOM 588 O O . LEU A 1 78 ? -7.673 0.523 12.056 1.00 83.81 78 LEU A O 1
ATOM 592 N N . LEU A 1 79 ? -7.862 -0.809 10.255 1.00 80.75 79 LEU A N 1
ATOM 593 C CA . LEU A 1 79 ? -9.310 -0.656 10.089 1.00 80.75 79 LEU A CA 1
ATOM 594 C C . LEU A 1 79 ? -10.112 -1.493 11.096 1.00 80.75 79 LEU A C 1
ATOM 596 O O . LEU A 1 79 ? -11.229 -1.116 11.453 1.00 80.75 79 LEU A O 1
ATOM 600 N N . SER A 1 80 ? -9.557 -2.610 11.570 1.00 71.62 80 SER A N 1
ATOM 601 C CA . SER A 1 80 ? -10.198 -3.514 12.528 1.00 71.62 80 SER A CA 1
ATOM 602 C C . SER A 1 80 ? -9.308 -3.781 13.752 1.00 71.62 80 SER A C 1
ATOM 604 O O . SER A 1 80 ? -8.859 -4.913 13.944 1.00 71.62 80 SER A O 1
ATOM 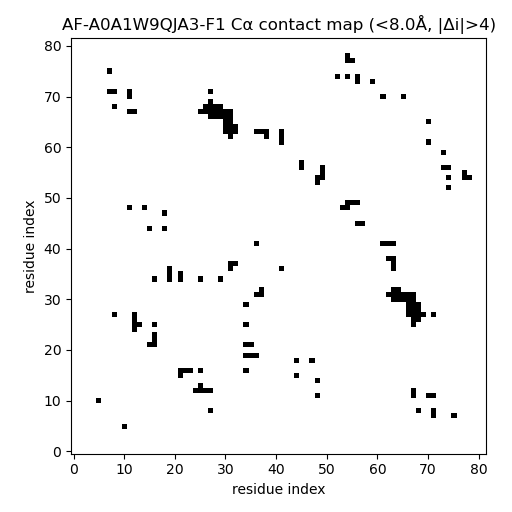606 N N . PRO A 1 81 ? -9.085 -2.778 14.623 1.00 56.94 81 PRO A N 1
ATOM 607 C CA . PRO A 1 81 ? -8.336 -2.957 15.861 1.00 56.94 81 PRO A CA 1
ATOM 608 C C . PRO A 1 81 ? -9.197 -3.721 16.884 1.00 56.94 81 PRO A C 1
ATOM 610 O O . PRO A 1 81 ? -9.900 -3.108 17.689 1.00 56.94 81 PRO A O 1
ATOM 613 N N . PHE A 1 82 ? -9.182 -5.055 16.838 1.00 48.97 82 PHE A N 1
ATOM 614 C CA . PHE A 1 82 ? -9.868 -5.928 17.802 1.00 48.97 82 PHE A CA 1
ATOM 615 C C . PHE A 1 82 ? -8.941 -7.006 18.359 1.00 48.97 82 PHE A C 1
ATOM 617 O O . PHE A 1 82 ? -8.336 -7.746 17.555 1.00 48.97 82 PHE A O 1
#

Radius of gyration: 12.27 Å; Cα contacts (8 Å, |Δi|>4): 88; chains: 1; bounding box: 40×21×34 Å

Sequence (82 aa):
MVEAIKPLEDEVCELIARVMHYHGRIEASDTLISCGVSSADIALLVNELEEYFGVSLSQCSILPETPVGSICDEIQNLLSPF

Solvent-accessible surface area (backbone atoms only — not comparable to full-atom values): 4956 Å² total; per-residue (Å²): 130,84,77,75,78,72,53,67,56,58,53,52,38,52,47,52,26,60,77,61,70,40,90,68,88,73,51,51,82,40,26,36,44,80,61,67,39,46,74,80,45,44,62,55,51,50,50,52,49,22,66,72,72,72,49,82,59,88,82,55,88,82,49,41,80,38,34,46,39,58,53,40,50,51,54,49,46,68,76,54,82,123

Foldseek 3Di:
DPPPPDQLLQVLQVLLCVLLVQPDRADQQDFQVNSVQAPVCVVVSQVSLCVVLVFHCVVPPRDSRHGSNVVSVVSVCRVDVD